Protein AF-A0A0F8YRT6-F1 (afdb_monomer_lite)

Structure (mmCIF, N/CA/C/O backbone):
data_AF-A0A0F8YRT6-F1
#
_entry.id   AF-A0A0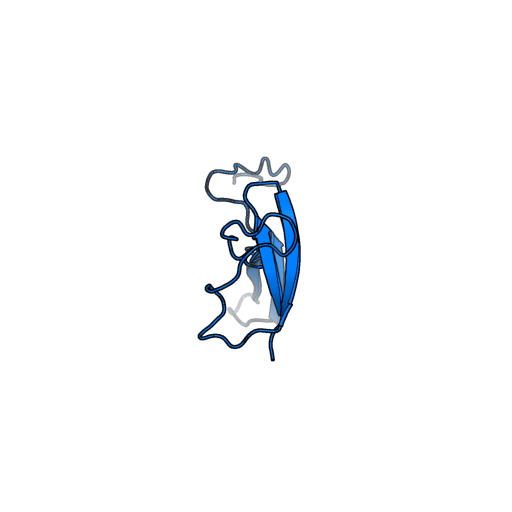F8YRT6-F1
#
loop_
_atom_site.group_PDB
_atom_site.id
_atom_site.type_symbol
_atom_site.label_atom_id
_atom_site.label_alt_id
_atom_site.label_comp_id
_atom_site.label_asym_id
_atom_site.label_entity_id
_atom_site.label_seq_id
_atom_site.pdbx_PDB_ins_code
_atom_site.Cartn_x
_atom_site.Cartn_y
_atom_site.Cartn_z
_atom_site.occupancy
_atom_site.B_iso_or_equiv
_atom_site.auth_seq_id
_atom_site.auth_comp_id
_atom_site.auth_asym_id
_atom_site.auth_atom_id
_atom_site.pdbx_PDB_model_num
ATOM 1 N N . MET A 1 1 ? 6.391 -16.402 7.879 1.00 67.44 1 MET A N 1
ATOM 2 C CA . MET A 1 1 ? 5.106 -15.662 7.856 1.00 67.44 1 MET A CA 1
ATOM 3 C C . MET A 1 1 ? 5.415 -14.222 7.467 1.00 67.44 1 MET A C 1
ATOM 5 O O . MET A 1 1 ? 6.429 -13.738 7.955 1.00 67.44 1 MET A O 1
ATOM 9 N N . PRO A 1 2 ? 4.644 -13.575 6.576 1.00 79.44 2 PRO A N 1
ATOM 10 C CA . PRO A 1 2 ? 4.897 -12.189 6.173 1.00 79.44 2 PRO A CA 1
ATOM 11 C C . PRO A 1 2 ? 4.655 -11.205 7.329 1.00 79.44 2 PRO A C 1
ATOM 13 O O . PRO A 1 2 ? 3.805 -11.455 8.192 1.00 79.44 2 PRO A O 1
ATOM 16 N N . SER A 1 3 ? 5.412 -10.106 7.346 1.00 82.12 3 SER A N 1
ATOM 17 C CA . SER A 1 3 ? 5.152 -8.951 8.207 1.00 82.12 3 SER A CA 1
ATOM 18 C C . SER A 1 3 ? 4.250 -7.946 7.489 1.00 82.12 3 SER A C 1
ATOM 20 O O . SER A 1 3 ? 4.306 -7.796 6.268 1.00 82.12 3 SER A O 1
ATOM 22 N N . TYR A 1 4 ? 3.380 -7.290 8.253 1.00 85.31 4 TYR A N 1
ATOM 23 C CA . TYR A 1 4 ? 2.516 -6.214 7.778 1.00 85.31 4 TYR A CA 1
ATOM 24 C C . TYR A 1 4 ? 2.651 -5.009 8.694 1.00 85.31 4 TYR A C 1
ATOM 26 O O . TYR A 1 4 ? 2.775 -5.168 9.911 1.00 85.31 4 TYR A O 1
ATOM 34 N N . GLU A 1 5 ? 2.566 -3.828 8.097 1.00 87.31 5 GLU A N 1
ATOM 35 C CA . GLU A 1 5 ? 2.561 -2.550 8.794 1.00 87.31 5 GLU A CA 1
ATOM 36 C C . GLU A 1 5 ? 1.109 -2.092 8.993 1.00 87.31 5 GLU A C 1
ATOM 38 O O . GLU A 1 5 ? 0.265 -2.243 8.104 1.00 87.31 5 GLU A O 1
ATOM 43 N N . TYR A 1 6 ? 0.800 -1.575 10.177 1.00 88.94 6 TYR A N 1
ATOM 44 C CA . TYR A 1 6 ? -0.535 -1.142 10.579 1.00 88.94 6 TYR A CA 1
ATOM 45 C C . TYR A 1 6 ? -0.486 0.273 11.133 1.00 88.94 6 TYR A C 1
ATOM 47 O O . TYR A 1 6 ? 0.500 0.659 11.756 1.00 88.94 6 TYR A O 1
ATOM 55 N N . GLU A 1 7 ? -1.578 1.006 10.945 1.00 88.69 7 GLU A N 1
ATOM 56 C CA . GLU A 1 7 ? -1.773 2.354 11.468 1.00 88.69 7 GLU A CA 1
ATOM 57 C C . GLU A 1 7 ? -3.137 2.444 12.162 1.00 88.69 7 GLU A C 1
ATOM 59 O O . GLU A 1 7 ? -4.164 2.022 11.620 1.00 88.69 7 GLU A O 1
ATOM 64 N N . CYS A 1 8 ? -3.145 2.956 13.389 1.00 89.31 8 CYS A N 1
ATOM 65 C CA . CYS A 1 8 ? -4.362 3.258 14.139 1.00 89.31 8 CYS A CA 1
ATOM 66 C C . CYS A 1 8 ? -4.867 4.683 13.852 1.00 89.31 8 CYS A C 1
ATOM 68 O O . CYS A 1 8 ? -4.097 5.531 13.416 1.00 89.31 8 CYS A O 1
ATOM 70 N N . GLU A 1 9 ? -6.135 4.976 14.154 1.00 85.69 9 GLU A N 1
ATOM 71 C CA . GLU A 1 9 ? -6.722 6.318 14.008 1.00 85.69 9 GLU A CA 1
ATOM 72 C C . GLU A 1 9 ? -6.059 7.375 14.908 1.00 85.69 9 GLU A C 1
ATOM 74 O O . GLU A 1 9 ? -5.963 8.531 14.509 1.00 85.69 9 GLU A O 1
ATOM 79 N N . ASP A 1 10 ? -5.505 6.970 16.057 1.00 84.69 10 ASP A N 1
ATOM 80 C CA . ASP A 1 10 ? -4.648 7.815 16.906 1.00 84.69 10 ASP A CA 1
ATOM 81 C C . ASP A 1 10 ? -3.231 8.049 16.326 1.00 84.69 10 ASP A C 1
ATOM 83 O O . ASP A 1 10 ? -2.424 8.759 16.922 1.00 84.69 10 ASP A O 1
ATOM 87 N N . GLY A 1 11 ? -2.892 7.448 15.179 1.00 84.44 11 GLY A N 1
ATOM 88 C CA . GLY A 1 11 ? -1.587 7.605 14.524 1.00 84.44 11 GLY A CA 1
ATOM 89 C C . GLY A 1 11 ? -0.489 6.665 15.032 1.00 84.44 11 GLY A C 1
ATOM 90 O O . GLY A 1 11 ? 0.686 6.871 14.745 1.00 84.44 11 GLY A O 1
ATOM 91 N N . HIS A 1 12 ? -0.838 5.621 15.789 1.00 86.62 12 HIS A N 1
ATOM 92 C CA . HIS A 1 12 ? 0.128 4.609 16.220 1.00 86.62 12 HIS A CA 1
ATOM 93 C C . HIS A 1 12 ? 0.465 3.637 15.083 1.00 86.62 12 HIS A C 1
ATOM 95 O O . HIS A 1 12 ? -0.401 2.880 14.636 1.00 86.62 12 HIS A O 1
ATOM 101 N N . GLU A 1 13 ? 1.735 3.615 14.681 1.00 89.31 13 GLU A N 1
ATOM 102 C CA . GLU A 1 13 ? 2.264 2.738 13.635 1.00 89.31 13 GLU A CA 1
ATOM 103 C C . GLU A 1 13 ? 3.021 1.550 14.238 1.00 89.31 13 GLU A C 1
ATOM 105 O O . GLU A 1 13 ? 3.841 1.715 15.145 1.00 89.31 13 GLU A O 1
ATOM 110 N N . PHE A 1 14 ? 2.761 0.335 13.751 1.00 88.12 14 PHE A N 1
ATOM 111 C CA . PHE A 1 14 ? 3.472 -0.860 14.214 1.00 88.12 14 PHE A CA 1
ATOM 112 C C . PHE A 1 14 ? 3.494 -1.984 13.178 1.00 88.12 14 PHE A C 1
ATOM 114 O O . PHE A 1 14 ? 2.618 -2.093 12.321 1.00 88.12 14 PHE A O 1
ATOM 121 N N . GLU A 1 15 ? 4.485 -2.869 13.298 1.00 87.62 15 GLU A N 1
ATOM 122 C CA . GLU A 1 15 ? 4.647 -4.038 12.433 1.00 87.62 15 GLU A CA 1
ATOM 123 C C . GLU A 1 15 ? 4.262 -5.337 13.165 1.00 87.62 15 GLU A C 1
ATOM 125 O O . GLU A 1 15 ? 4.597 -5.541 14.336 1.00 87.62 15 GLU A O 1
ATOM 130 N N . ARG A 1 16 ? 3.551 -6.245 12.482 1.00 86.50 16 ARG A N 1
ATOM 131 C CA . ARG A 1 16 ? 3.163 -7.563 13.016 1.00 86.50 16 ARG A CA 1
ATOM 132 C C . ARG A 1 16 ? 3.235 -8.666 11.962 1.00 86.50 16 ARG A C 1
ATOM 134 O O . ARG A 1 16 ? 2.745 -8.517 10.845 1.00 86.50 16 ARG A O 1
ATOM 141 N N . PHE A 1 17 ? 3.745 -9.830 12.369 1.00 85.12 17 PHE A N 1
ATOM 142 C CA . PHE A 1 17 ? 3.693 -11.063 11.578 1.00 85.12 17 PHE A CA 1
ATOM 143 C C . PHE A 1 17 ? 2.298 -11.690 11.629 1.00 85.12 17 PHE A C 1
ATOM 145 O O . PHE A 1 17 ? 1.783 -11.978 12.714 1.00 85.12 17 PHE A O 1
ATOM 152 N N . ARG A 1 18 ? 1.689 -11.937 10.465 1.00 83.94 18 ARG A N 1
ATOM 153 C CA . ARG A 1 18 ? 0.361 -12.563 10.357 1.00 83.94 18 ARG A CA 1
ATOM 154 C C . ARG A 1 18 ? 0.263 -13.472 9.134 1.00 83.94 18 ARG A C 1
ATOM 156 O O . ARG A 1 18 ? 1.016 -13.347 8.174 1.00 83.94 18 ARG A O 1
ATOM 163 N N . SER A 1 19 ? -0.688 -14.399 9.185 1.00 84.06 19 SER A N 1
ATOM 164 C CA . SER A 1 19 ? -1.143 -15.135 8.004 1.00 84.06 19 SER A CA 1
ATOM 165 C C . SER A 1 19 ? -2.036 -14.241 7.143 1.00 84.06 19 SER A C 1
ATOM 167 O O . SER A 1 19 ? -2.702 -13.351 7.674 1.00 84.06 19 SER A O 1
ATOM 169 N N . MET A 1 20 ? -2.090 -14.510 5.837 1.00 80.31 20 MET A N 1
ATOM 170 C CA . MET A 1 20 ? -2.896 -13.739 4.878 1.00 80.31 20 MET A CA 1
ATOM 171 C C . MET A 1 20 ? -4.373 -13.635 5.293 1.00 80.31 20 MET A C 1
ATOM 173 O O . MET A 1 20 ? -4.946 -12.552 5.211 1.00 80.31 20 MET A O 1
ATOM 177 N N . ASP A 1 21 ? -4.957 -14.714 5.823 1.00 83.81 21 ASP A N 1
ATOM 178 C CA . ASP A 1 21 ? -6.371 -14.778 6.230 1.00 83.81 21 ASP A CA 1
ATOM 179 C C . ASP A 1 21 ? -6.709 -13.895 7.439 1.00 83.81 21 ASP A C 1
ATOM 181 O O . ASP A 1 21 ? -7.853 -13.495 7.624 1.00 83.81 21 ASP A O 1
ATOM 185 N N . LYS A 1 22 ? -5.713 -13.574 8.276 1.00 81.88 22 LYS A N 1
ATOM 186 C CA . LYS A 1 22 ? -5.891 -12.824 9.532 1.00 81.88 22 LYS A CA 1
ATOM 187 C C . LYS A 1 22 ? -5.238 -11.444 9.495 1.00 81.88 22 LYS A C 1
ATOM 189 O O . LYS A 1 22 ? -4.920 -10.881 10.539 1.00 81.88 22 LYS A O 1
ATOM 194 N N . ARG A 1 23 ? -4.997 -10.897 8.300 1.00 78.12 23 ARG A N 1
ATOM 195 C CA . ARG A 1 23 ? -4.335 -9.592 8.137 1.00 78.12 23 ARG A CA 1
ATOM 196 C C . ARG A 1 23 ? -5.216 -8.397 8.526 1.00 78.12 23 ARG A C 1
ATOM 198 O O . ARG A 1 23 ? -4.689 -7.325 8.744 1.00 78.12 23 ARG A O 1
ATOM 205 N N . HIS A 1 24 ? -6.539 -8.551 8.582 1.00 78.69 24 HIS A N 1
ATOM 206 C CA . HIS A 1 24 ? -7.462 -7.458 8.935 1.00 78.69 24 HIS A CA 1
ATOM 207 C C . HIS A 1 24 ? -7.959 -7.522 10.388 1.00 78.69 24 HIS A C 1
ATOM 209 O O . HIS A 1 24 ? -8.570 -6.572 10.859 1.00 78.69 24 HIS A O 1
ATOM 215 N N . ASP A 1 25 ? -7.676 -8.616 11.097 1.00 83.19 25 ASP A N 1
ATOM 216 C CA . ASP A 1 25 ? -8.139 -8.873 12.464 1.00 83.19 25 ASP A CA 1
ATOM 217 C C . ASP A 1 25 ? -7.048 -8.457 13.467 1.00 83.19 25 ASP A C 1
ATOM 219 O O . ASP A 1 25 ? -6.330 -9.277 14.056 1.00 83.19 25 ASP A O 1
ATOM 223 N N . VAL A 1 26 ? -6.802 -7.147 13.538 1.00 84.75 26 VAL A N 1
ATOM 224 C CA . VAL A 1 26 ? -5.750 -6.557 14.371 1.00 84.75 26 VAL A CA 1
ATOM 225 C C . VAL A 1 26 ? -6.298 -5.333 15.094 1.00 84.75 26 VAL A C 1
ATOM 227 O O . VAL A 1 26 ? -7.026 -4.523 14.525 1.00 84.75 26 VAL A O 1
ATOM 230 N N . GLU A 1 27 ? -5.906 -5.203 16.355 1.00 89.38 27 GLU A N 1
ATOM 231 C CA . GLU A 1 27 ? -6.197 -4.061 17.215 1.00 89.38 27 GLU A CA 1
ATOM 232 C C . GLU A 1 27 ? -4.880 -3.382 17.597 1.00 89.38 27 GLU A C 1
ATOM 234 O O . GLU A 1 27 ? -3.820 -4.020 17.650 1.00 89.38 27 GLU A O 1
ATOM 239 N N . CYS A 1 28 ? -4.932 -2.082 17.878 1.00 87.81 28 CYS A N 1
ATOM 240 C CA . CYS A 1 28 ? -3.756 -1.353 18.329 1.00 87.81 28 CYS A CA 1
ATOM 241 C C . CYS A 1 28 ? -3.338 -1.831 19.734 1.00 87.81 28 CYS A C 1
ATOM 243 O O . CYS A 1 28 ? -4.171 -1.831 20.642 1.00 87.81 28 CYS A O 1
ATOM 245 N N . PRO A 1 29 ? -2.058 -2.169 19.983 1.00 86.62 29 PRO A N 1
ATOM 246 C CA . PRO A 1 29 ? -1.607 -2.588 21.312 1.00 86.62 29 PRO A CA 1
ATOM 247 C C . PRO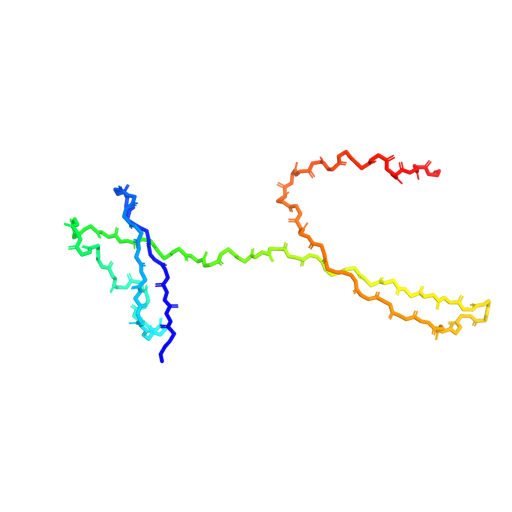 A 1 29 ? -1.670 -1.466 22.364 1.00 86.62 29 PRO A C 1
ATOM 249 O O . PRO A 1 29 ? -1.623 -1.759 23.556 1.00 86.62 29 PRO A O 1
ATOM 252 N N . LEU A 1 30 ? -1.765 -0.202 21.936 1.00 87.31 30 LEU A N 1
ATOM 253 C CA . LEU A 1 30 ? -1.766 0.974 22.810 1.00 87.31 30 LEU A CA 1
ATOM 254 C C . LEU A 1 30 ? -3.189 1.416 23.167 1.00 87.31 30 LEU A C 1
ATOM 256 O O . LEU A 1 30 ? -3.515 1.548 24.343 1.00 87.31 30 LEU A O 1
ATOM 260 N N . CYS A 1 31 ? -4.049 1.605 22.164 1.00 87.75 31 CYS A N 1
ATOM 261 C CA . CYS A 1 31 ? -5.401 2.136 22.362 1.00 87.75 31 CYS A CA 1
ATOM 262 C C . CYS A 1 31 ? -6.527 1.112 22.143 1.00 87.75 31 CYS A C 1
ATOM 264 O O . CYS A 1 31 ? -7.687 1.451 22.358 1.00 87.75 31 CYS A O 1
ATOM 266 N N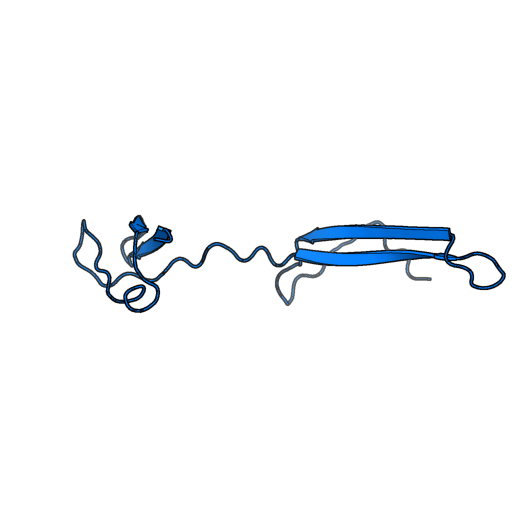 . LYS A 1 32 ? -6.216 -0.136 21.746 1.00 85.69 32 LYS A N 1
ATOM 267 C CA . LYS A 1 32 ? -7.191 -1.213 21.443 1.00 85.69 32 LYS A CA 1
ATOM 268 C C . LYS A 1 32 ? -8.252 -0.834 20.407 1.00 85.69 32 LYS A C 1
ATOM 270 O O . LYS A 1 32 ? -9.294 -1.468 20.308 1.00 85.69 32 LYS A O 1
ATOM 275 N N . GLN A 1 33 ? -7.988 0.209 19.634 1.00 86.31 33 GLN A N 1
ATOM 276 C CA . GLN A 1 33 ? -8.847 0.619 18.541 1.00 86.31 33 GLN A CA 1
ATOM 277 C C . GLN A 1 33 ? -8.575 -0.225 17.292 1.00 86.31 33 GLN A C 1
ATOM 279 O O . GLN A 1 33 ? -7.476 -0.785 17.152 1.00 86.31 33 GLN A O 1
ATOM 284 N N . PRO A 1 34 ? -9.555 -0.308 16.374 1.00 85.62 34 PRO A N 1
ATOM 285 C CA . PRO A 1 34 ? -9.349 -0.936 15.077 1.00 85.62 34 PRO A CA 1
ATOM 286 C C . PRO A 1 34 ? -8.190 -0.263 14.333 1.00 85.62 34 PRO A C 1
ATOM 288 O O . PRO A 1 34 ? -8.034 0.960 14.365 1.00 85.62 34 PRO A O 1
ATOM 291 N N . VAL A 1 35 ? -7.367 -1.066 13.657 1.00 89.38 35 VAL A N 1
ATO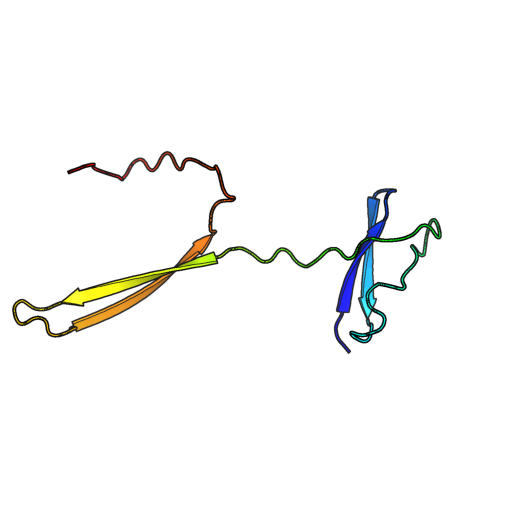M 292 C CA . VAL A 1 35 ? -6.242 -0.561 12.858 1.00 89.38 35 VAL A CA 1
ATOM 293 C C . VAL A 1 35 ? -6.456 -0.814 11.378 1.00 89.38 35 VAL A C 1
ATOM 295 O O . VAL A 1 35 ? -7.085 -1.790 10.967 1.00 89.38 35 VAL A O 1
ATOM 298 N N . LYS A 1 36 ? -5.908 0.075 10.557 1.00 86.50 36 LYS A N 1
ATOM 299 C CA . LYS A 1 36 ? -5.911 -0.045 9.103 1.00 86.50 36 LYS A CA 1
ATOM 300 C C . LYS A 1 36 ? -4.573 -0.629 8.673 1.00 86.50 36 LYS A C 1
ATOM 302 O O . LYS A 1 36 ? -3.522 -0.298 9.219 1.00 86.50 36 LYS A O 1
ATOM 307 N N . LEU A 1 37 ? -4.614 -1.539 7.703 1.00 85.19 37 LEU A N 1
ATOM 308 C CA . LEU A 1 37 ? -3.401 -2.122 7.145 1.00 85.19 37 LEU A CA 1
ATOM 309 C C . LEU A 1 37 ? -2.732 -1.063 6.275 1.00 85.19 37 LEU A C 1
ATOM 311 O O . LEU A 1 37 ? -3.287 -0.633 5.260 1.00 85.19 37 LEU A O 1
ATOM 315 N N . LYS A 1 38 ? -1.542 -0.640 6.683 1.00 81.50 38 LYS A N 1
ATOM 316 C CA . LYS A 1 38 ? -0.726 0.303 5.941 1.00 81.50 38 LYS A CA 1
ATOM 317 C C . LYS A 1 38 ? -0.055 -0.487 4.829 1.00 81.50 38 LYS A C 1
ATOM 319 O O . LYS A 1 38 ? 1.026 -1.049 4.985 1.00 81.50 38 LYS A O 1
ATOM 324 N N . ILE A 1 39 ? -0.775 -0.629 3.715 1.00 71.06 39 ILE A N 1
ATOM 325 C CA . ILE A 1 39 ? -0.264 -1.314 2.528 1.00 71.06 39 ILE A CA 1
ATOM 326 C C . ILE A 1 39 ? 1.031 -0.598 2.159 1.00 71.06 39 ILE A C 1
ATOM 328 O O . ILE A 1 39 ? 1.019 0.609 1.894 1.00 71.06 39 ILE A O 1
ATOM 332 N N . SER A 1 40 ? 2.143 -1.338 2.202 1.00 55.56 40 SER A N 1
ATOM 333 C CA . SER A 1 40 ? 3.455 -0.836 1.820 1.00 55.56 40 SER A CA 1
ATOM 334 C C . SER A 1 40 ? 3.290 -0.107 0.501 1.00 55.56 40 SER A C 1
ATOM 336 O O . SER A 1 40 ? 2.704 -0.650 -0.439 1.00 55.56 40 SER A O 1
ATOM 338 N N . ARG A 1 41 ? 3.701 1.167 0.484 1.00 52.81 41 ARG A N 1
ATOM 339 C CA . ARG A 1 41 ? 3.558 2.058 -0.667 1.00 52.81 41 ARG A CA 1
ATOM 340 C C . ARG A 1 41 ? 3.959 1.267 -1.900 1.00 52.81 41 ARG A C 1
ATOM 342 O O . ARG A 1 41 ? 5.147 1.034 -2.117 1.00 52.81 41 ARG A O 1
ATOM 349 N N . THR A 1 42 ? 2.975 0.825 -2.681 1.00 50.28 42 THR A N 1
ATOM 350 C CA . THR A 1 42 ? 3.242 0.297 -4.008 1.00 50.28 42 THR A CA 1
ATOM 351 C C . THR A 1 42 ? 3.801 1.507 -4.712 1.00 50.28 42 THR A C 1
ATOM 353 O O . THR A 1 42 ? 3.062 2.439 -5.023 1.00 50.28 42 THR A O 1
ATOM 356 N N . THR A 1 43 ? 5.130 1.599 -4.802 1.00 56.91 43 THR A N 1
ATOM 357 C CA . THR A 1 43 ? 5.746 2.667 -5.567 1.00 56.91 43 THR A CA 1
ATOM 358 C C . THR A 1 43 ? 5.296 2.380 -6.976 1.00 56.91 43 THR A C 1
ATOM 360 O O . THR A 1 43 ? 5.839 1.471 -7.602 1.00 56.91 43 THR A O 1
ATOM 363 N N . PHE A 1 44 ? 4.248 3.071 -7.422 1.00 59.94 44 PHE A N 1
ATOM 364 C CA . PHE A 1 44 ? 3.862 3.085 -8.814 1.00 59.94 44 PHE A CA 1
ATOM 365 C C . PHE A 1 44 ? 5.140 3.477 -9.548 1.00 59.94 44 PHE A C 1
ATOM 367 O O . PHE A 1 44 ? 5.683 4.563 -9.339 1.00 59.94 44 PHE A O 1
ATOM 374 N N . ARG A 1 45 ? 5.737 2.508 -10.234 1.00 63.59 45 ARG A N 1
ATOM 375 C CA . ARG A 1 45 ? 6.937 2.696 -11.032 1.00 63.59 45 ARG A CA 1
ATOM 376 C C . ARG A 1 45 ? 6.535 2.383 -12.452 1.00 63.59 45 ARG A C 1
ATOM 378 O O . ARG A 1 45 ? 6.026 1.295 -12.717 1.00 63.59 45 ARG A O 1
ATOM 385 N N . SER A 1 46 ? 6.754 3.330 -13.347 1.00 69.06 46 SER A N 1
ATOM 386 C CA . SER A 1 46 ? 6.531 3.135 -14.768 1.00 69.06 46 SER A CA 1
ATOM 387 C C . SER A 1 46 ? 7.827 2.594 -15.339 1.00 69.06 46 SER A C 1
ATOM 389 O O . SER A 1 46 ? 8.916 3.104 -15.066 1.00 69.06 46 SER A O 1
ATOM 391 N N . ALA A 1 47 ? 7.714 1.503 -16.086 1.00 76.12 47 ALA A N 1
ATOM 392 C CA . ALA A 1 47 ? 8.820 0.961 -16.849 1.00 76.12 47 ALA A CA 1
ATOM 393 C C . ALA A 1 47 ? 8.685 1.465 -18.284 1.00 76.12 47 ALA A C 1
ATOM 395 O O . ALA A 1 47 ? 7.731 1.110 -18.975 1.00 76.12 47 ALA A O 1
ATOM 396 N N . HIS A 1 48 ? 9.644 2.272 -18.725 1.00 78.69 48 HIS A N 1
ATOM 397 C CA . HIS A 1 48 ? 9.756 2.690 -20.116 1.00 78.69 48 HIS A CA 1
ATOM 398 C C . HIS A 1 48 ? 10.835 1.852 -20.796 1.00 78.69 48 HIS A C 1
ATOM 400 O O . HIS A 1 48 ? 11.934 1.674 -20.263 1.00 78.69 48 HIS A O 1
ATOM 406 N N . ARG A 1 49 ? 10.504 1.299 -21.965 1.00 80.25 49 ARG A N 1
ATOM 407 C CA . ARG A 1 49 ? 11.439 0.547 -22.805 1.00 80.25 49 ARG A CA 1
ATOM 408 C C . ARG A 1 49 ? 11.806 1.388 -24.012 1.00 80.25 49 ARG A C 1
ATOM 410 O O . ARG A 1 49 ? 10.926 1.840 -24.737 1.00 80.25 49 ARG A O 1
ATOM 417 N N . PHE A 1 50 ? 13.101 1.541 -24.234 1.00 82.88 50 PHE A N 1
ATOM 418 C CA . PHE A 1 50 ? 13.663 2.220 -25.390 1.00 82.88 50 PHE A CA 1
ATOM 419 C C . PHE A 1 50 ? 14.393 1.178 -26.231 1.00 82.88 50 PHE A C 1
ATOM 421 O O . PHE A 1 50 ? 15.195 0.410 -25.698 1.00 82.88 50 PHE A O 1
ATOM 428 N N . SER A 1 51 ? 14.082 1.123 -27.525 1.00 86.50 51 SER A N 1
ATOM 429 C CA . SER A 1 51 ? 14.768 0.252 -28.484 1.00 86.50 51 SER A CA 1
ATOM 430 C C . SER A 1 51 ? 15.482 1.123 -29.508 1.00 86.50 51 SER A C 1
ATOM 432 O O . SER A 1 51 ? 14.865 2.017 -30.082 1.00 86.50 51 SER A O 1
ATOM 434 N N . VAL A 1 52 ? 16.770 0.870 -29.720 1.00 89.44 52 VAL A N 1
ATOM 435 C CA . VAL A 1 52 ? 17.559 1.488 -30.789 1.00 89.44 52 VAL A CA 1
ATOM 436 C C . VAL A 1 52 ? 17.480 0.572 -32.005 1.00 89.44 52 VAL A C 1
ATOM 438 O O . VAL A 1 52 ? 17.772 -0.620 -31.889 1.00 89.44 52 VAL A O 1
ATOM 441 N N . LEU A 1 53 ? 17.058 1.123 -33.142 1.00 90.69 53 LEU A N 1
ATOM 442 C CA . LEU A 1 53 ? 16.854 0.398 -34.396 1.00 90.69 53 LEU A CA 1
ATOM 443 C C . LEU A 1 53 ? 17.907 0.815 -35.431 1.00 90.69 53 LEU A C 1
ATOM 445 O O . LEU A 1 53 ? 18.273 1.990 -35.492 1.00 90.69 53 LEU A O 1
ATOM 449 N N . GLU A 1 54 ? 18.362 -0.127 -36.254 1.00 84.00 54 GLU A N 1
ATOM 450 C CA . GLU A 1 54 ? 19.056 0.166 -37.511 1.00 84.00 54 GLU A CA 1
ATOM 451 C C . GLU A 1 54 ? 18.068 0.601 -38.603 1.00 84.00 54 GLU A C 1
ATOM 453 O O . GLU A 1 54 ? 16.849 0.477 -38.477 1.00 84.00 54 GLU A O 1
ATOM 458 N N . HIS A 1 55 ? 18.614 1.127 -39.700 1.00 86.81 55 HIS A N 1
ATOM 459 C CA . HIS A 1 55 ? 17.864 1.570 -40.877 1.00 86.81 55 HIS A CA 1
ATOM 460 C C . HIS A 1 55 ? 17.002 0.470 -41.529 1.00 86.81 55 HIS A C 1
ATOM 462 O O . HIS A 1 55 ? 16.012 0.779 -42.186 1.00 86.81 55 HIS A O 1
ATOM 468 N N . ASP A 1 56 ? 17.368 -0.798 -41.343 1.00 90.62 56 ASP A N 1
ATOM 469 C CA . ASP A 1 56 ? 16.658 -1.992 -41.809 1.00 90.62 56 ASP A CA 1
ATOM 470 C C . ASP A 1 56 ? 15.581 -2.478 -40.815 1.00 90.62 56 ASP A C 1
ATOM 472 O O . ASP A 1 56 ? 14.867 -3.443 -41.089 1.00 90.62 56 ASP A O 1
ATOM 476 N N . GLY A 1 57 ? 15.433 -1.801 -39.671 1.00 83.69 57 GLY A N 1
ATOM 477 C CA . GLY A 1 57 ? 14.497 -2.164 -38.609 1.00 83.69 57 GLY A CA 1
ATOM 478 C C . GLY A 1 57 ? 15.040 -3.199 -37.621 1.00 83.69 57 GLY A C 1
ATOM 479 O O . GLY A 1 57 ? 14.303 -3.615 -36.722 1.00 83.69 57 GLY A O 1
ATOM 480 N N . THR A 1 58 ? 16.309 -3.601 -37.736 1.00 88.81 58 THR A N 1
ATOM 481 C CA . THR A 1 58 ? 16.933 -4.533 -36.793 1.00 88.81 58 THR A CA 1
ATOM 482 C C . THR A 1 58 ? 17.163 -3.855 -35.437 1.00 88.81 58 THR A C 1
ATOM 484 O O . THR A 1 58 ? 17.638 -2.723 -35.357 1.00 88.81 58 THR A O 1
ATOM 487 N N . VAL A 1 59 ? 16.806 -4.527 -34.335 1.00 87.31 59 VAL A N 1
ATOM 488 C CA . VAL A 1 59 ? 16.985 -3.991 -32.973 1.00 87.31 59 VAL A CA 1
ATOM 489 C C . VAL A 1 59 ? 18.436 -4.177 -32.532 1.00 87.31 59 VAL A C 1
ATOM 491 O O . VAL A 1 59 ? 18.871 -5.297 -32.279 1.00 87.31 59 VAL A O 1
ATOM 494 N N . ILE A 1 60 ? 19.164 -3.073 -32.381 1.00 87.62 60 ILE A N 1
ATOM 495 C CA . ILE A 1 60 ? 20.576 -3.053 -31.965 1.00 87.62 60 ILE A CA 1
ATOM 496 C C . ILE A 1 60 ? 20.698 -3.188 -30.452 1.00 87.62 60 ILE A C 1
ATOM 498 O O . ILE A 1 60 ? 21.605 -3.829 -29.926 1.00 87.62 60 ILE A O 1
ATOM 502 N N . SER A 1 61 ? 19.807 -2.509 -29.733 1.00 82.75 61 SER A N 1
ATOM 503 C CA . SER A 1 61 ? 19.887 -2.393 -28.285 1.00 82.75 61 SER A CA 1
ATOM 504 C C . SER A 1 61 ? 18.517 -2.129 -27.688 1.00 82.75 61 SER A C 1
ATOM 506 O O . SER A 1 61 ? 17.701 -1.407 -28.265 1.00 82.75 61 SER A O 1
ATOM 508 N N . GLN A 1 62 ? 18.279 -2.706 -26.514 1.00 86.81 62 GLN A N 1
ATOM 509 C CA . GLN A 1 62 ? 17.092 -2.456 -25.712 1.00 86.81 62 GLN A CA 1
ATOM 510 C C . GLN A 1 62 ? 17.508 -2.071 -24.300 1.00 86.81 62 GLN A C 1
ATOM 512 O O . GLN A 1 62 ? 18.219 -2.813 -23.623 1.00 86.81 62 GLN A O 1
ATOM 517 N N . THR A 1 63 ? 17.002 -0.932 -23.842 1.00 87.88 63 THR A N 1
ATOM 518 C CA . THR A 1 63 ? 17.222 -0.438 -22.484 1.00 87.88 63 THR A CA 1
ATOM 519 C C . THR A 1 63 ? 15.875 -0.250 -21.804 1.00 87.88 63 THR A C 1
ATOM 521 O O . THR A 1 63 ? 14.946 0.319 -22.380 1.00 87.88 63 THR A O 1
ATOM 524 N N . GLN A 1 64 ? 15.761 -0.722 -20.563 1.00 82.56 64 GLN A N 1
ATOM 525 C CA . GLN A 1 64 ? 14.592 -0.486 -19.723 1.00 82.56 64 GLN A CA 1
ATOM 526 C C . GLN A 1 64 ? 14.968 0.447 -18.574 1.00 82.56 64 GLN A C 1
ATOM 528 O O . GLN A 1 64 ? 15.840 0.125 -17.769 1.00 82.56 64 GLN A O 1
ATOM 533 N N . THR A 1 65 ? 14.261 1.568 -18.467 1.00 76.69 65 THR A N 1
ATOM 534 C CA . THR A 1 65 ? 14.418 2.528 -17.371 1.00 76.69 65 THR A CA 1
ATOM 535 C C . THR A 1 65 ? 13.160 2.498 -16.512 1.00 76.69 65 THR A C 1
ATOM 537 O O . THR A 1 65 ? 12.043 2.475 -17.031 1.00 76.69 65 THR A O 1
ATOM 540 N N . THR A 1 66 ? 13.325 2.465 -15.189 1.00 73.31 66 THR A N 1
ATOM 541 C CA . THR A 1 66 ? 12.201 2.553 -14.246 1.00 73.31 66 THR A CA 1
ATOM 542 C C . THR A 1 66 ? 12.200 3.915 -13.573 1.00 73.31 66 THR A C 1
ATOM 544 O O . THR A 1 66 ? 13.171 4.254 -12.895 1.00 73.31 66 THR A O 1
ATOM 547 N N . GLU A 1 67 ? 11.108 4.659 -13.692 1.00 70.88 67 GLU A N 1
ATOM 548 C CA . GLU A 1 67 ? 10.905 5.927 -12.989 1.00 70.88 67 GLU A CA 1
ATOM 549 C C . GLU A 1 67 ? 9.711 5.840 -12.032 1.00 70.88 67 GLU A C 1
ATOM 551 O O . GLU A 1 67 ? 8.916 4.901 -12.091 1.00 70.88 67 GLU A O 1
ATOM 556 N N . LYS A 1 68 ? 9.604 6.782 -11.090 1.00 65.75 68 LYS A N 1
ATOM 557 C CA . LYS A 1 68 ? 8.438 6.859 -10.198 1.00 65.75 68 LYS A CA 1
ATOM 558 C C . LYS A 1 68 ? 7.255 7.371 -11.017 1.00 65.75 68 LYS A C 1
ATOM 560 O O . LYS A 1 68 ? 7.312 8.491 -11.507 1.00 65.75 68 LYS A O 1
ATOM 565 N N . THR A 1 69 ? 6.193 6.581 -11.131 1.00 61.09 69 THR A N 1
ATOM 566 C CA . THR A 1 69 ? 4.947 7.015 -11.761 1.00 61.09 69 THR A CA 1
ATOM 567 C C . THR A 1 69 ? 4.349 8.152 -10.934 1.00 61.09 69 THR A C 1
ATOM 569 O O . THR A 1 69 ? 4.212 8.010 -9.711 1.00 61.09 69 THR A O 1
ATOM 572 N N . PRO A 1 70 ? 3.982 9.274 -11.564 1.00 60.97 70 PRO A N 1
ATOM 573 C CA . PRO A 1 70 ? 3.267 10.335 -10.877 1.00 60.97 70 PRO A CA 1
ATOM 574 C C . PRO A 1 70 ? 1.887 9.831 -10.435 1.00 60.97 70 PRO A C 1
ATOM 576 O O . PRO A 1 70 ? 1.279 9.003 -11.120 1.00 60.97 70 PRO A O 1
ATOM 579 N N . PRO A 1 71 ? 1.338 10.347 -9.328 1.00 55.78 71 PRO A N 1
ATOM 580 C CA . PRO A 1 71 ? -0.069 10.134 -9.024 1.00 55.78 71 PRO A CA 1
ATOM 581 C C . PRO A 1 71 ? -0.956 10.708 -10.153 1.00 55.78 71 PRO A C 1
ATOM 583 O O . PRO A 1 71 ? -0.589 11.704 -10.786 1.00 55.78 71 PRO A O 1
ATOM 586 N N . PRO A 1 72 ? -2.125 10.103 -10.430 1.00 52.28 72 PRO A N 1
ATOM 587 C CA . PRO A 1 72 ? -3.026 10.567 -11.482 1.00 52.28 72 PRO A CA 1
ATOM 588 C C . PRO A 1 72 ? -3.445 12.027 -11.237 1.00 52.28 72 PRO A C 1
ATOM 590 O O . PRO A 1 72 ? -3.933 12.363 -10.161 1.00 52.28 72 PRO A O 1
ATOM 593 N N . GLY A 1 73 ? -3.224 12.896 -12.231 1.00 57.00 73 GLY A N 1
ATOM 594 C CA . GLY A 1 73 ? -3.504 14.339 -12.160 1.00 57.00 73 GLY A CA 1
ATOM 595 C C . G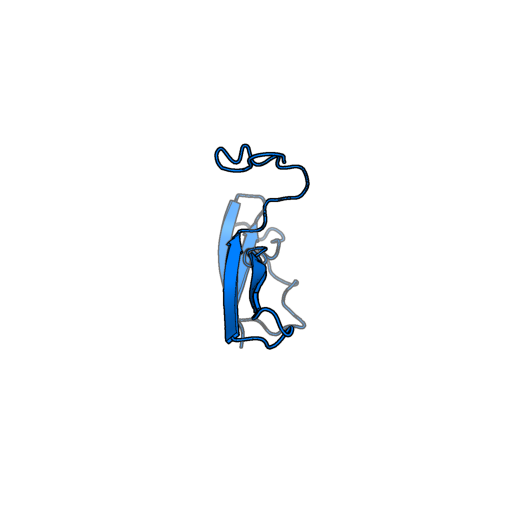LY A 1 73 ? -2.278 15.241 -11.953 1.00 57.00 73 GLY A C 1
ATOM 596 O O . GLY A 1 73 ? -2.408 16.461 -12.033 1.00 57.00 73 GLY A O 1
ATOM 597 N N . TYR A 1 74 ? -1.082 14.680 -11.740 1.00 51.00 74 TYR A N 1
ATOM 598 C CA . TYR A 1 74 ? 0.151 15.470 -11.676 1.00 51.00 74 TYR A CA 1
ATOM 599 C C . TYR A 1 74 ? 0.631 15.867 -13.082 1.00 51.00 74 TYR A C 1
ATOM 601 O O . TYR A 1 74 ? 0.932 15.009 -13.911 1.00 51.00 74 TYR A O 1
ATOM 609 N N . ARG A 1 75 ? 0.736 17.174 -13.355 1.00 51.00 75 ARG A N 1
ATOM 610 C CA . ARG A 1 75 ? 1.423 17.704 -14.544 1.00 51.00 75 ARG A CA 1
ATOM 611 C C . ARG A 1 75 ? 2.919 17.791 -14.247 1.00 51.00 75 ARG A C 1
ATOM 613 O O . ARG A 1 75 ? 3.326 18.591 -13.409 1.00 51.00 75 ARG A O 1
ATOM 620 N N . TYR A 1 76 ? 3.744 16.991 -14.920 1.00 53.53 76 TYR A N 1
ATOM 621 C CA . TYR A 1 76 ? 5.182 17.257 -14.934 1.00 53.53 76 TYR A CA 1
ATOM 622 C C . TYR A 1 76 ? 5.435 18.502 -15.781 1.00 53.53 76 TYR A C 1
ATOM 624 O O . TYR A 1 76 ? 5.231 18.475 -16.991 1.00 53.53 76 TYR A O 1
ATOM 632 N N . ASN A 1 77 ? 5.934 19.571 -15.166 1.00 49.28 77 ASN A N 1
ATOM 633 C CA . ASN A 1 77 ? 6.686 20.572 -15.912 1.00 49.28 77 ASN A CA 1
ATOM 634 C C . ASN A 1 77 ? 8.038 19.936 -16.237 1.00 49.28 77 ASN A C 1
ATOM 636 O O . ASN A 1 77 ? 8.964 20.011 -15.433 1.00 49.28 77 ASN A O 1
ATOM 640 N N . ASN A 1 78 ? 8.120 19.223 -17.358 1.00 46.59 78 ASN A N 1
ATOM 641 C CA . ASN A 1 78 ? 9.383 18.685 -17.838 1.00 46.59 78 ASN A CA 1
ATOM 642 C C . ASN A 1 78 ? 10.076 19.763 -18.689 1.00 46.59 78 ASN A C 1
ATOM 644 O O . ASN A 1 78 ? 9.610 20.029 -19.795 1.00 46.59 78 ASN A O 1
ATOM 648 N N . PRO A 1 79 ? 11.172 20.384 -18.221 1.00 52.81 79 PRO A N 1
ATOM 649 C CA . PRO A 1 79 ? 11.868 21.424 -18.978 1.00 52.81 79 PRO A CA 1
ATOM 650 C C . PRO A 1 79 ? 12.586 20.902 -20.238 1.00 52.81 79 PRO A C 1
ATOM 652 O O . PRO A 1 79 ? 13.139 21.705 -20.978 1.00 52.81 79 PRO A O 1
ATOM 655 N N . ASN A 1 80 ? 12.582 19.586 -20.495 1.00 45.06 80 ASN A N 1
ATOM 656 C CA . ASN A 1 80 ? 13.224 18.963 -21.661 1.00 45.06 80 ASN A CA 1
ATOM 657 C C . ASN A 1 80 ? 12.235 18.384 -22.694 1.00 45.06 80 ASN A C 1
ATOM 659 O O . ASN A 1 80 ? 12.657 17.680 -23.610 1.00 45.06 80 ASN A O 1
ATOM 663 N N . LEU A 1 81 ? 10.929 18.641 -22.561 1.00 46.09 81 LEU A N 1
ATOM 664 C CA . LEU A 1 81 ? 9.951 18.306 -23.601 1.00 46.09 81 LEU A CA 1
ATOM 665 C C . LEU A 1 81 ? 9.948 19.437 -24.638 1.00 46.09 81 LEU A C 1
ATOM 667 O O . LEU A 1 81 ? 9.277 20.449 -24.465 1.00 46.09 81 LEU A O 1
ATOM 671 N N . VAL A 1 82 ? 10.745 19.281 -25.695 1.00 43.91 82 VAL A N 1
ATOM 672 C CA . VAL A 1 82 ? 10.568 20.067 -26.920 1.00 43.91 82 VAL A CA 1
ATOM 673 C C . VAL A 1 82 ? 9.379 19.447 -27.646 1.00 43.91 82 VAL A C 1
ATOM 675 O O . VAL A 1 82 ? 9.476 18.324 -28.141 1.00 43.91 82 VAL A O 1
ATOM 678 N N . GLU A 1 83 ? 8.240 20.138 -27.638 1.00 40.47 83 GLU A N 1
ATOM 679 C CA . GLU A 1 83 ? 7.144 19.826 -28.554 1.00 40.47 83 GLU A CA 1
ATOM 680 C C . GLU A 1 83 ? 7.646 20.105 -29.978 1.00 40.47 83 GLU A C 1
ATOM 682 O O . GLU A 1 83 ? 8.132 21.203 -30.261 1.00 40.47 83 GLU A O 1
ATOM 687 N N . VAL A 1 84 ? 7.625 19.069 -30.820 1.0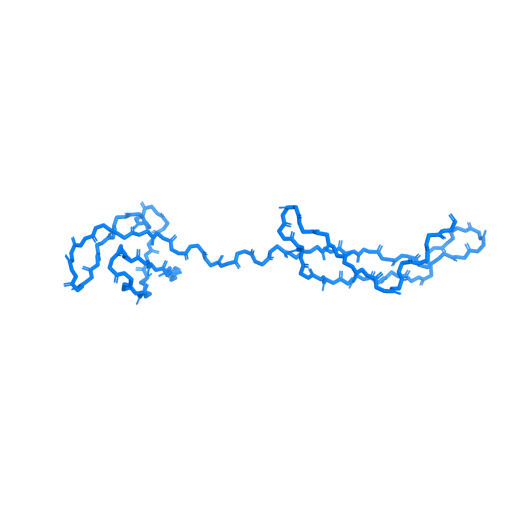0 39.75 84 VAL A N 1
ATOM 688 C CA . VAL A 1 84 ? 7.997 19.125 -32.244 1.00 39.75 84 VAL A CA 1
ATOM 689 C C . VAL A 1 84 ? 6.856 19.731 -33.045 1.00 39.75 84 VAL A C 1
ATOM 691 O O . VAL A 1 84 ? 5.703 19.306 -32.803 1.00 39.75 84 VAL A O 1
#

Secondary structure (DSSP, 8-state):
--EEEEEETT--EEEEE--GGGSS--B-TTT--BEEEE------EEEEEEEEE-TTS-EEEEEEEEEEPPPTT-----TT----

Sequence (84 aa):
MPSYEYECEDGHEFERFRSMDKRHDVECPLCKQPVKLKISRTTFRSAHRFSVLEHDGTVISQTQTTEKTPPPGYRYNNPNLVEV

Organism: NCBI:txid412755

Radius of gyration: 22.03 Å; chains: 1; bounding box: 30×37×65 Å

InterPro domains:
  IPR013429 Putative regulatory protein FmdB, zinc ribbon domain [PF09723] (1-36)
  IPR013429 Putative regulatory protein FmdB, zinc ribbon domain [SM00834] (1-40)
  IPR013429 Putative regulatory protein FmdB, zinc ribbon domain [TIGR02605] (1-46)

pLDDT: mean 75.36, std 15.08, range [39.75, 90.69]

Foldseek 3Di:
DDKWWKADPVGDIDIDDDDPVCQQVDADPPPRHGIDTPPDPPQQKDKDKDFDADPVRHTPDIDIDIDRDDDPPDDDPDVPDDDD